Protein AF-A0A9X9BF26-F1 (afdb_monomer_lite)

Foldseek 3Di:
DDDDPDDDDPPPWDWDWDFDDDPDQKAWDDPVDDDDDDDDPQKDKDKDWDDDPDDDPTIIIGITITGTDGDDPPDDPDDDDD

Sequence (82 aa):
MSATLMACPEDSRQTGFLPVGGENFMLRYNSSLPIVIYAKDGFEIRYTIWKLSDDGLTSRTRLSMVGWTQFEQNYPGNGEQL

Structure (mmCIF, N/CA/C/O backbone):
data_AF-A0A9X9BF26-F1
#
_entry.id   AF-A0A9X9BF26-F1
#
loop_
_atom_site.group_PDB
_atom_site.id
_atom_site.type_symbol
_atom_site.label_atom_id
_atom_site.label_alt_id
_atom_site.label_comp_id
_atom_site.label_asym_id
_atom_site.label_entity_id
_atom_site.label_seq_id
_atom_site.pdbx_PDB_ins_code
_atom_site.Cartn_x
_atom_site.Cartn_y
_atom_site.Cartn_z
_atom_site.occupancy
_atom_site.B_iso_or_equiv
_atom_site.auth_seq_id
_atom_site.auth_comp_id
_atom_site.auth_asym_id
_atom_site.auth_atom_id
_atom_site.pdbx_PDB_model_num
ATOM 1 N N . MET A 1 1 ? 8.728 9.733 -13.440 1.00 62.84 1 MET A N 1
ATOM 2 C CA . MET A 1 1 ? 8.995 8.286 -13.278 1.00 62.84 1 MET A CA 1
ATOM 3 C C . MET A 1 1 ? 10.327 8.145 -12.561 1.00 62.84 1 MET A C 1
ATOM 5 O O . MET A 1 1 ? 11.201 8.956 -12.828 1.00 62.84 1 MET A O 1
ATOM 9 N N . SER A 1 2 ? 10.454 7.212 -11.617 1.00 74.88 2 SER A N 1
ATOM 10 C CA . SER A 1 2 ? 11.680 7.003 -10.832 1.00 74.88 2 SER A CA 1
ATOM 11 C C . SER A 1 2 ? 12.103 5.542 -10.957 1.00 74.88 2 SER A C 1
ATOM 13 O O . SER A 1 2 ? 11.261 4.657 -10.806 1.00 74.88 2 SER A O 1
ATOM 15 N N . ALA A 1 3 ? 13.372 5.302 -11.276 1.00 82.19 3 ALA A N 1
ATOM 16 C CA . ALA A 1 3 ? 13.973 3.981 -11.430 1.00 82.19 3 ALA A CA 1
ATOM 17 C C . ALA A 1 3 ? 15.453 4.042 -11.021 1.00 82.19 3 ALA A C 1
ATOM 19 O O . ALA A 1 3 ? 16.043 5.123 -10.980 1.00 82.19 3 ALA A O 1
ATOM 20 N N . THR A 1 4 ? 16.052 2.895 -10.704 1.00 85.38 4 THR A N 1
ATOM 21 C CA . THR A 1 4 ? 17.496 2.800 -10.449 1.00 85.38 4 THR A CA 1
ATOM 22 C C . THR A 1 4 ? 18.265 2.685 -11.768 1.00 85.38 4 THR A C 1
ATOM 24 O O . THR A 1 4 ? 17.740 2.184 -12.757 1.00 85.38 4 THR A O 1
ATOM 27 N N . LEU A 1 5 ? 19.528 3.124 -11.780 1.00 87.62 5 LEU A N 1
ATOM 28 C CA . LEU A 1 5 ? 20.439 2.994 -12.931 1.00 87.62 5 LEU A CA 1
ATOM 29 C C . LEU A 1 5 ? 21.262 1.692 -12.888 1.00 87.62 5 LEU A C 1
ATOM 31 O O . LEU A 1 5 ? 22.372 1.630 -13.409 1.00 87.62 5 LEU A O 1
ATOM 35 N N . MET A 1 6 ? 20.760 0.665 -12.200 1.00 88.88 6 MET A N 1
ATOM 36 C CA . MET A 1 6 ? 21.454 -0.620 -12.104 1.00 88.8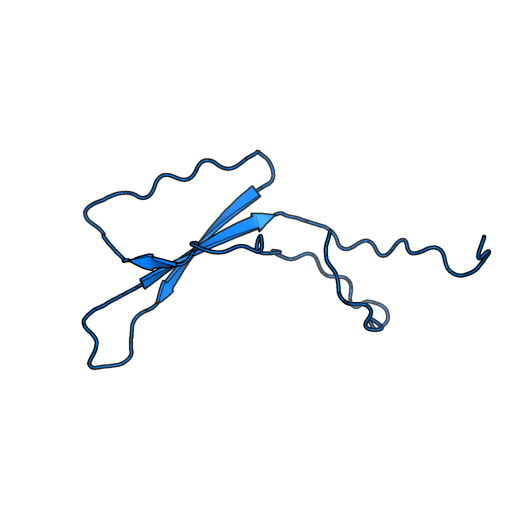8 6 MET A CA 1
ATOM 37 C C . MET A 1 6 ? 21.242 -1.426 -13.386 1.00 88.88 6 MET A C 1
ATOM 39 O O . MET A 1 6 ? 20.160 -1.389 -13.968 1.00 88.88 6 MET A O 1
ATOM 43 N N . ALA A 1 7 ? 22.260 -2.180 -13.805 1.00 87.81 7 ALA A N 1
ATOM 44 C CA . ALA A 1 7 ? 22.114 -3.115 -14.914 1.00 87.81 7 ALA A CA 1
ATOM 45 C C . ALA A 1 7 ? 21.113 -4.217 -14.532 1.00 87.81 7 ALA A C 1
ATOM 47 O O . ALA A 1 7 ? 21.263 -4.873 -13.498 1.00 87.81 7 ALA A O 1
ATOM 48 N N . CYS A 1 8 ? 20.094 -4.413 -15.365 1.00 84.31 8 CYS A N 1
ATOM 49 C CA . CYS A 1 8 ? 19.174 -5.538 -15.244 1.00 84.31 8 CYS A CA 1
ATOM 50 C C . CYS A 1 8 ? 19.680 -6.698 -16.116 1.00 84.31 8 CYS A C 1
ATOM 52 O O . CYS A 1 8 ? 20.076 -6.445 -17.254 1.00 84.31 8 CYS A O 1
ATOM 54 N N . PRO A 1 9 ? 19.684 -7.947 -15.620 1.00 88.69 9 PRO A N 1
ATOM 55 C CA . PRO A 1 9 ? 19.997 -9.104 -16.449 1.00 88.69 9 PRO A CA 1
ATOM 56 C C . PRO A 1 9 ? 18.944 -9.299 -17.548 1.00 88.69 9 PRO A C 1
ATOM 58 O O . PRO A 1 9 ? 17.785 -8.902 -17.399 1.00 88.69 9 PRO A O 1
ATOM 61 N N . GLU A 1 10 ? 19.352 -9.923 -18.654 1.00 83.56 10 GLU A N 1
ATOM 62 C CA . GLU A 1 10 ? 18.444 -10.255 -19.754 1.00 83.56 10 GLU A CA 1
ATOM 63 C C . GLU A 1 10 ? 17.292 -11.143 -19.252 1.00 83.56 10 GLU A C 1
ATOM 65 O O . GLU A 1 10 ? 17.491 -12.034 -18.427 1.00 83.56 10 GLU A O 1
ATOM 70 N N . ASP A 1 11 ? 16.083 -10.865 -19.743 1.00 83.25 11 ASP A N 1
ATOM 71 C CA . ASP A 1 11 ? 14.821 -11.527 -19.369 1.00 83.25 11 ASP A CA 1
ATOM 72 C C . ASP A 1 11 ? 14.304 -11.286 -17.931 1.00 83.25 11 ASP A C 1
ATOM 74 O O . ASP A 1 11 ? 13.384 -11.947 -17.460 1.00 83.25 11 ASP A O 1
ATOM 78 N N . SER A 1 12 ? 14.806 -10.274 -17.215 1.00 83.69 12 SER A N 1
ATOM 79 C CA . SER A 1 12 ? 14.300 -9.934 -15.872 1.00 83.69 12 SER A CA 1
ATOM 80 C C . SER A 1 12 ? 13.037 -9.052 -15.868 1.00 83.69 12 SER A C 1
ATOM 82 O O . SER A 1 12 ? 12.762 -8.359 -14.882 1.00 83.69 12 SER A O 1
ATOM 84 N N . ARG A 1 13 ? 12.301 -8.981 -16.985 1.00 81.31 13 ARG A N 1
ATOM 85 C CA . ARG A 1 13 ? 11.124 -8.107 -17.113 1.00 81.31 13 ARG A CA 1
ATOM 86 C C . ARG A 1 13 ? 9.933 -8.755 -16.420 1.00 81.31 13 ARG A C 1
ATOM 88 O O . ARG A 1 13 ? 9.546 -9.870 -16.741 1.00 81.31 13 ARG A O 1
ATOM 95 N N . GLN A 1 14 ? 9.319 -8.024 -15.496 1.00 84.00 14 GLN A N 1
ATOM 96 C CA . GLN A 1 14 ? 8.170 -8.512 -14.741 1.00 84.00 14 GLN A CA 1
ATOM 97 C C . GLN A 1 14 ? 7.125 -7.413 -14.556 1.00 84.00 14 GLN A C 1
ATOM 99 O O . GLN A 1 14 ? 7.451 -6.258 -14.275 1.00 84.00 14 GLN A O 1
ATOM 104 N N . THR A 1 15 ? 5.855 -7.783 -14.698 1.00 83.19 15 THR A N 1
ATOM 105 C CA . THR A 1 15 ? 4.724 -6.930 -14.327 1.00 83.19 15 THR A CA 1
ATOM 106 C C . THR A 1 15 ? 4.530 -6.989 -12.822 1.00 83.19 15 THR A C 1
ATOM 108 O O . THR A 1 15 ? 4.433 -8.075 -12.246 1.00 83.19 15 THR A O 1
ATOM 111 N N . GLY A 1 16 ? 4.452 -5.829 -12.180 1.00 82.31 16 GLY A N 1
ATOM 112 C CA . GLY A 1 16 ? 4.344 -5.759 -10.734 1.00 82.31 16 GLY A CA 1
ATOM 113 C C . GLY A 1 16 ? 3.666 -4.493 -10.244 1.00 82.31 16 GLY A C 1
ATOM 114 O O . GLY A 1 16 ? 3.494 -3.511 -10.964 1.00 82.31 16 GLY A O 1
ATOM 115 N N . PHE A 1 17 ? 3.297 -4.546 -8.972 1.00 82.25 17 PHE A N 1
ATOM 116 C CA . PHE A 1 17 ? 2.696 -3.446 -8.240 1.00 82.25 17 PHE A CA 1
ATOM 117 C C . PHE A 1 17 ? 3.788 -2.464 -7.807 1.00 82.25 17 PHE A C 1
ATOM 119 O O . PHE A 1 17 ? 4.610 -2.804 -6.954 1.00 82.25 17 PHE A O 1
ATOM 126 N N . LEU A 1 18 ? 3.789 -1.245 -8.357 1.00 84.69 18 LEU A N 1
ATOM 127 C CA . LEU A 1 18 ? 4.674 -0.177 -7.888 1.00 84.69 18 LEU A CA 1
ATOM 128 C C . LEU A 1 18 ? 3.953 0.759 -6.910 1.00 84.69 18 LEU A C 1
ATOM 130 O O . LEU A 1 18 ? 3.042 1.486 -7.324 1.00 84.69 18 LEU A O 1
ATOM 134 N N . PRO A 1 19 ? 4.339 0.770 -5.619 1.00 83.56 19 PRO A N 1
ATOM 135 C CA . PRO A 1 19 ? 3.737 1.677 -4.658 1.00 83.56 19 PRO A CA 1
ATOM 136 C C . PRO A 1 19 ? 4.094 3.124 -5.000 1.00 83.56 19 PRO A C 1
ATOM 138 O O . PRO A 1 19 ? 5.239 3.447 -5.322 1.00 83.56 19 PRO A O 1
ATOM 141 N N . VAL A 1 20 ? 3.110 4.010 -4.886 1.00 83.69 20 VAL A N 1
ATOM 142 C CA . VAL A 1 20 ? 3.322 5.451 -5.003 1.00 83.69 20 VAL A CA 1
ATOM 143 C C . VAL A 1 20 ? 4.113 5.920 -3.782 1.00 83.69 20 VAL A C 1
ATOM 145 O O . VAL A 1 20 ? 3.696 5.724 -2.640 1.00 83.69 20 VAL A O 1
ATOM 148 N N . GLY A 1 21 ? 5.284 6.510 -4.026 1.00 78.44 21 GLY A N 1
ATOM 149 C CA . GLY A 1 21 ? 6.124 7.079 -2.975 1.00 78.44 21 GLY A CA 1
ATOM 150 C C . GLY A 1 21 ? 5.507 8.346 -2.380 1.00 78.44 21 GLY A C 1
ATOM 151 O O . GLY A 1 21 ? 4.938 9.161 -3.103 1.00 78.44 21 GLY A O 1
ATOM 152 N N . GLY A 1 22 ? 5.629 8.512 -1.064 1.00 78.06 22 GLY A N 1
ATOM 153 C CA . GLY A 1 22 ? 5.166 9.695 -0.344 1.00 78.06 22 GLY A CA 1
ATOM 154 C C . GLY A 1 22 ? 5.077 9.467 1.164 1.00 78.06 22 GLY A C 1
ATOM 155 O O . GLY A 1 22 ? 5.201 8.342 1.654 1.00 78.06 22 GLY A O 1
ATOM 156 N N . GLU A 1 23 ? 4.870 10.554 1.898 1.00 74.44 23 GLU A N 1
ATOM 157 C CA . GLU A 1 23 ? 4.682 10.541 3.349 1.00 74.44 23 GLU A CA 1
ATOM 158 C C . GLU A 1 23 ? 3.198 10.327 3.709 1.00 74.44 23 GLU A C 1
ATOM 160 O O . GLU A 1 23 ? 2.317 10.449 2.863 1.00 74.44 23 GLU A O 1
ATOM 165 N N . ASN A 1 24 ? 2.899 10.021 4.977 1.00 75.94 24 ASN A N 1
ATOM 166 C CA . ASN A 1 24 ? 1.531 9.930 5.530 1.00 75.94 24 ASN A CA 1
ATOM 167 C C . ASN A 1 24 ? 0.657 8.731 5.104 1.00 75.94 24 ASN A C 1
ATOM 169 O O . ASN A 1 24 ? -0.536 8.705 5.395 1.00 75.94 24 ASN A O 1
ATOM 173 N N . PHE A 1 25 ? 1.229 7.677 4.521 1.00 83.19 25 PHE A N 1
ATOM 174 C CA . PHE A 1 25 ? 0.476 6.445 4.235 1.00 83.19 25 PHE A CA 1
ATOM 175 C C . PHE A 1 25 ? 0.395 5.452 5.407 1.00 83.19 25 PHE A C 1
ATOM 177 O O . PHE A 1 25 ? -0.175 4.374 5.260 1.00 83.19 25 PHE A O 1
ATOM 184 N N . MET A 1 26 ? 0.957 5.768 6.576 1.00 85.69 26 MET A N 1
ATOM 185 C CA . MET A 1 26 ? 0.822 4.940 7.777 1.00 85.69 26 MET A CA 1
ATOM 186 C C . MET A 1 26 ? -0.123 5.614 8.771 1.00 85.69 26 MET A C 1
ATOM 188 O O . MET A 1 26 ? 0.225 6.601 9.410 1.00 85.69 26 MET A O 1
ATOM 192 N N . LEU A 1 27 ? -1.320 5.053 8.903 1.00 87.19 27 LEU A N 1
ATOM 193 C CA . LEU A 1 27 ? -2.397 5.542 9.752 1.00 87.19 27 LEU A CA 1
ATOM 194 C C . LEU A 1 27 ? -2.554 4.662 10.996 1.00 87.19 27 LEU A C 1
ATOM 196 O O . LEU A 1 27 ? -2.108 3.514 11.044 1.00 87.19 27 LEU A O 1
ATOM 200 N N . ARG A 1 28 ? -3.219 5.187 12.027 1.00 86.19 28 ARG A N 1
ATOM 201 C CA . ARG A 1 28 ? -3.639 4.379 13.178 1.00 86.19 28 ARG A CA 1
ATOM 202 C C . ARG A 1 28 ? -4.776 3.452 12.753 1.00 86.19 28 ARG A C 1
ATOM 204 O O . ARG A 1 28 ? -5.701 3.890 12.075 1.00 86.19 28 ARG A O 1
ATOM 211 N N . TYR A 1 29 ? -4.734 2.195 13.188 1.00 85.38 29 TYR A N 1
ATOM 212 C CA . TYR A 1 29 ? -5.868 1.299 12.994 1.00 85.38 29 TYR A CA 1
ATOM 213 C C . TYR A 1 29 ? -7.052 1.774 13.850 1.00 85.38 29 TYR A C 1
ATOM 215 O O . TYR A 1 29 ? -6.942 1.863 15.075 1.00 85.38 29 TYR A O 1
ATOM 223 N N . ASN A 1 30 ? -8.171 2.093 13.203 1.00 88.12 30 ASN A N 1
ATOM 224 C CA . ASN A 1 30 ? -9.436 2.426 13.844 1.00 88.12 30 ASN A CA 1
ATOM 225 C C . ASN A 1 30 ? -10.558 1.711 13.085 1.00 88.12 30 ASN A C 1
ATOM 227 O O . ASN A 1 30 ? -10.851 2.068 11.950 1.00 88.12 30 ASN A O 1
ATOM 231 N N . SER A 1 31 ? -11.157 0.687 13.692 1.00 85.62 31 SER A N 1
ATOM 232 C CA . SER A 1 31 ? -12.243 -0.085 13.077 1.00 85.62 31 SER A CA 1
ATOM 233 C C . SER A 1 31 ? -13.601 0.617 13.141 1.00 85.62 31 SER A C 1
ATOM 235 O O . SER A 1 31 ? -14.510 0.230 12.416 1.00 85.62 31 SER A O 1
ATOM 237 N N . SER A 1 32 ? -13.750 1.635 13.994 1.00 91.00 32 SER A N 1
ATOM 238 C CA . SER A 1 32 ? -14.999 2.390 14.147 1.00 91.00 32 SER A CA 1
ATOM 239 C C . SER A 1 32 ? -15.158 3.496 13.102 1.00 91.00 32 SER A C 1
ATOM 241 O O . SER A 1 32 ? -16.266 3.989 12.912 1.00 91.00 32 SER A O 1
ATOM 243 N N . LEU A 1 33 ? -14.068 3.906 12.442 1.00 91.69 33 LEU A N 1
ATOM 244 C CA . LEU A 1 33 ? -14.075 4.950 11.418 1.00 91.69 33 LEU A CA 1
ATOM 245 C C . LEU A 1 33 ? -13.584 4.382 10.078 1.00 91.69 33 LEU A C 1
ATOM 247 O O . LEU A 1 33 ? -12.425 3.970 9.992 1.00 91.69 33 LEU A O 1
ATOM 251 N N . PRO A 1 34 ? -14.418 4.373 9.023 1.00 89.8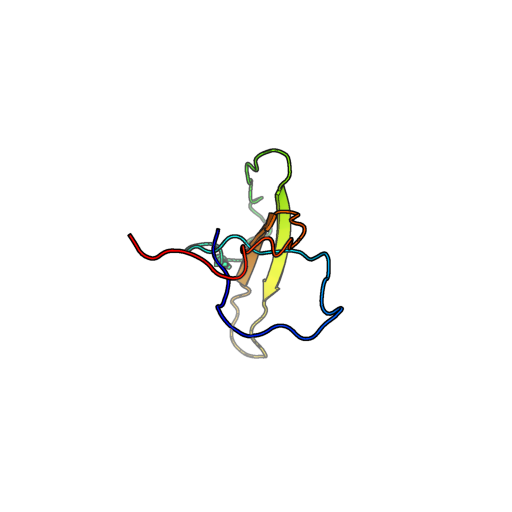1 34 PRO A N 1
ATOM 252 C CA . PRO A 1 34 ? -13.973 3.953 7.703 1.00 89.81 34 PRO A CA 1
ATOM 253 C C . PRO A 1 34 ? -12.972 4.959 7.125 1.00 89.81 34 PRO A C 1
ATOM 255 O O . PRO A 1 34 ? -13.113 6.172 7.288 1.00 89.81 34 PRO A O 1
ATOM 258 N N . ILE A 1 35 ? -11.970 4.448 6.415 1.00 88.75 35 ILE A N 1
ATOM 259 C CA . ILE A 1 35 ? -11.001 5.269 5.688 1.00 88.75 35 ILE A CA 1
ATOM 260 C C . ILE A 1 35 ? -11.475 5.378 4.238 1.00 88.75 35 ILE A C 1
ATOM 262 O O . ILE A 1 35 ? -11.614 4.363 3.558 1.00 88.75 35 ILE A O 1
ATOM 266 N N . VAL A 1 36 ? -11.716 6.603 3.765 1.00 90.75 36 VAL A N 1
ATOM 267 C CA . VAL A 1 36 ? -12.171 6.880 2.394 1.00 90.75 36 VAL A CA 1
ATOM 268 C C . VAL A 1 36 ? -10.999 7.403 1.570 1.00 90.75 36 VAL A C 1
ATOM 270 O O . VAL A 1 36 ? -10.353 8.374 1.958 1.00 90.75 36 VAL A O 1
ATOM 273 N N . ILE A 1 37 ? -10.717 6.752 0.440 1.00 88.75 37 ILE A N 1
ATOM 274 C CA . ILE A 1 37 ? -9.593 7.080 -0.444 1.00 88.75 37 ILE A CA 1
ATOM 275 C C . ILE A 1 37 ? -10.143 7.312 -1.846 1.00 88.75 37 ILE A C 1
ATOM 277 O O . ILE A 1 37 ? -10.802 6.439 -2.406 1.00 88.75 37 ILE A O 1
ATOM 281 N N . TYR A 1 38 ? -9.843 8.475 -2.417 1.00 89.75 38 TYR A N 1
ATOM 282 C CA . TYR A 1 38 ? -10.155 8.789 -3.806 1.00 89.75 38 TYR A CA 1
ATOM 283 C C . TYR A 1 38 ? -8.929 8.495 -4.663 1.00 89.75 38 TYR A C 1
ATOM 285 O O . TYR A 1 38 ? -7.886 9.131 -4.505 1.00 89.75 38 TYR A O 1
ATOM 293 N N . ALA A 1 39 ? -9.055 7.514 -5.550 1.00 87.69 39 ALA A N 1
ATOM 294 C CA . ALA A 1 39 ? -8.018 7.134 -6.495 1.00 87.69 39 ALA A CA 1
ATOM 295 C C . ALA A 1 39 ? -8.453 7.496 -7.917 1.00 87.69 39 ALA A C 1
ATOM 297 O O . ALA A 1 39 ? -9.640 7.470 -8.237 1.00 87.69 39 ALA A O 1
ATOM 298 N N . LYS A 1 40 ? -7.482 7.832 -8.768 1.00 85.88 40 LYS A N 1
ATOM 299 C CA . LYS A 1 40 ? -7.708 7.990 -10.207 1.00 85.88 40 LYS A CA 1
ATOM 300 C C . LYS A 1 40 ? -7.809 6.609 -10.865 1.00 85.88 40 LYS A C 1
ATOM 302 O O . LYS A 1 40 ? -7.177 5.662 -10.397 1.00 85.88 40 LYS A O 1
ATOM 307 N N . ASP A 1 41 ? -8.531 6.517 -11.978 1.00 85.50 41 ASP A N 1
ATOM 308 C CA . ASP A 1 41 ? -8.566 5.312 -12.810 1.00 85.50 41 ASP A CA 1
ATOM 309 C C . ASP A 1 41 ? -7.152 4.817 -13.163 1.00 85.50 41 ASP A C 1
ATOM 311 O O . ASP A 1 41 ? -6.250 5.609 -13.462 1.00 85.50 41 ASP A O 1
ATOM 315 N N . GLY A 1 42 ? -6.960 3.495 -13.109 1.00 82.19 42 GLY A N 1
ATOM 316 C CA . GLY A 1 42 ? -5.668 2.831 -13.327 1.00 82.19 42 GLY A CA 1
ATOM 317 C C . GLY A 1 42 ? -4.820 2.620 -12.064 1.00 82.19 42 GLY A C 1
ATOM 318 O O . GLY A 1 42 ? -3.768 1.983 -12.143 1.00 82.19 42 GLY A O 1
ATOM 319 N N . PHE A 1 43 ? -5.276 3.103 -10.902 1.00 85.69 43 PHE A N 1
ATOM 320 C CA . PHE A 1 43 ? -4.661 2.823 -9.602 1.00 85.69 43 PHE A CA 1
ATOM 321 C C . PHE A 1 43 ? -5.470 1.803 -8.796 1.00 85.69 43 PHE A C 1
ATOM 323 O O . PHE A 1 43 ? -6.697 1.817 -8.782 1.00 85.69 43 PHE A O 1
ATOM 330 N N . GLU A 1 44 ? -4.760 0.945 -8.071 1.00 86.12 44 GLU A N 1
ATOM 331 C CA . GLU A 1 44 ? -5.304 -0.008 -7.111 1.00 86.12 44 GLU A CA 1
ATOM 332 C C . GLU A 1 44 ? -4.902 0.399 -5.689 1.00 86.12 44 GLU A C 1
ATOM 334 O O . GLU A 1 44 ? -3.777 0.839 -5.438 1.00 86.12 44 GLU A O 1
ATOM 339 N N . ILE A 1 45 ? -5.820 0.243 -4.735 1.00 88.81 45 ILE A N 1
ATOM 340 C CA . ILE A 1 45 ? -5.553 0.520 -3.323 1.00 88.81 45 ILE A CA 1
ATOM 341 C C . ILE A 1 45 ? -5.316 -0.789 -2.581 1.00 88.81 45 ILE A C 1
ATOM 343 O O . ILE A 1 45 ? -6.181 -1.661 -2.538 1.00 88.81 45 ILE A O 1
ATOM 347 N N . ARG A 1 46 ? -4.152 -0.899 -1.940 1.00 89.69 46 ARG A N 1
ATOM 348 C CA . ARG A 1 46 ? -3.792 -2.010 -1.055 1.00 89.69 46 ARG A CA 1
ATOM 349 C C . ARG A 1 46 ? -3.527 -1.497 0.350 1.00 89.69 46 ARG A C 1
ATOM 351 O O . ARG A 1 46 ? -3.070 -0.371 0.538 1.00 89.69 46 ARG A O 1
ATOM 358 N N . TYR A 1 47 ? -3.794 -2.326 1.350 1.00 88.81 47 TYR A N 1
ATOM 359 C CA . TYR A 1 47 ? -3.487 -2.001 2.737 1.00 88.81 47 TYR A CA 1
ATOM 360 C C . TYR A 1 47 ? -2.887 -3.199 3.465 1.00 88.81 47 TYR A C 1
ATOM 362 O O . TYR A 1 47 ? -3.176 -4.355 3.165 1.00 88.81 47 TYR A O 1
ATOM 370 N N . THR A 1 48 ? -2.045 -2.910 4.449 1.00 88.75 48 THR A N 1
ATOM 371 C CA . THR A 1 48 ? -1.451 -3.903 5.341 1.00 88.75 48 THR A CA 1
ATOM 372 C C . THR A 1 48 ? -1.663 -3.455 6.774 1.00 88.75 48 THR A C 1
ATOM 374 O O . THR A 1 48 ? -1.373 -2.309 7.126 1.00 88.75 48 THR A O 1
ATOM 377 N N . ILE A 1 49 ? -2.166 -4.358 7.611 1.00 87.31 49 ILE A N 1
ATOM 378 C CA . ILE A 1 49 ? -2.301 -4.116 9.045 1.00 87.31 49 ILE A CA 1
ATOM 379 C C . ILE A 1 49 ? -1.030 -4.619 9.721 1.00 87.31 49 ILE A C 1
ATOM 381 O O . ILE A 1 49 ? -0.687 -5.794 9.631 1.00 87.31 49 ILE A O 1
ATOM 385 N N . TRP A 1 50 ? -0.353 -3.715 10.410 1.00 84.94 50 TRP A N 1
ATOM 386 C CA . TRP A 1 50 ? 0.829 -3.980 11.208 1.00 84.94 50 TRP A CA 1
ATOM 387 C C . TRP A 1 50 ? 0.430 -4.045 12.676 1.00 84.94 50 TRP A C 1
ATOM 389 O O . TRP A 1 50 ? -0.214 -3.135 13.207 1.00 84.94 50 TRP A O 1
ATOM 399 N N . LYS A 1 51 ? 0.832 -5.125 13.338 1.00 81.38 51 LYS A N 1
ATOM 400 C CA . LYS A 1 51 ? 0.699 -5.296 14.784 1.00 81.38 51 LYS A CA 1
ATOM 401 C C . LYS A 1 51 ? 2.094 -5.297 15.392 1.00 81.38 51 LYS A C 1
ATOM 403 O O . LYS A 1 51 ? 3.008 -5.874 14.805 1.00 81.38 51 LYS A O 1
ATOM 408 N N . LEU A 1 52 ? 2.260 -4.640 16.535 1.00 80.75 52 LEU A N 1
ATOM 409 C CA . LEU A 1 52 ? 3.502 -4.737 17.291 1.00 80.75 52 LEU A CA 1
ATOM 410 C C . LEU A 1 52 ? 3.528 -6.087 18.017 1.00 80.75 52 LEU A C 1
ATOM 412 O O . LEU A 1 52 ? 2.500 -6.514 18.544 1.00 80.75 52 LEU A O 1
ATOM 416 N N . SER A 1 53 ? 4.676 -6.762 18.011 1.00 69.81 53 SER A N 1
ATOM 417 C CA . SER A 1 53 ? 4.844 -8.032 18.714 1.00 69.81 53 SER A CA 1
ATOM 418 C C . SER A 1 53 ? 4.915 -7.762 20.217 1.00 69.81 53 SER A C 1
ATOM 420 O O . SER A 1 53 ? 5.907 -7.221 20.689 1.00 69.81 53 SER A O 1
ATOM 422 N N . ASP A 1 54 ? 3.832 -8.110 20.908 1.00 66.25 54 ASP A N 1
ATOM 423 C CA . ASP A 1 54 ? 3.783 -8.461 22.332 1.00 66.25 54 ASP A CA 1
ATOM 424 C C . ASP A 1 54 ? 4.281 -7.407 23.341 1.00 66.25 54 ASP A C 1
ATOM 426 O O . ASP A 1 54 ? 5.194 -7.689 24.097 1.00 66.25 54 ASP A O 1
ATOM 430 N N . ASP A 1 55 ? 3.698 -6.192 23.309 1.00 60.72 55 ASP A N 1
ATOM 431 C CA . ASP A 1 55 ? 3.530 -5.291 24.488 1.00 60.72 55 ASP A CA 1
ATOM 432 C C . ASP A 1 55 ? 3.034 -3.871 24.122 1.00 60.72 55 ASP A C 1
ATOM 434 O O . ASP A 1 55 ? 2.666 -3.067 24.979 1.00 60.72 55 ASP A O 1
ATOM 438 N N . GLY A 1 56 ? 2.957 -3.527 22.831 1.00 56.41 56 GLY A N 1
ATOM 439 C CA . GLY A 1 56 ? 2.408 -2.243 22.381 1.00 56.41 56 GLY A CA 1
ATOM 440 C C . GLY A 1 56 ? 0.970 -2.357 21.882 1.00 56.41 56 GLY A C 1
ATOM 441 O O . GLY A 1 56 ? 0.740 -2.829 20.772 1.00 56.41 56 GLY A O 1
ATOM 442 N N . LEU A 1 57 ? 0.002 -1.820 22.631 1.00 60.97 57 LEU A N 1
ATOM 443 C CA . LEU A 1 57 ? -1.443 -1.767 22.312 1.00 60.97 57 LEU A CA 1
ATOM 444 C C . LEU A 1 57 ? -1.819 -0.979 21.029 1.00 60.97 57 LEU A C 1
ATOM 446 O O . LEU A 1 57 ? -2.982 -0.633 20.819 1.00 60.97 57 LEU A O 1
ATOM 450 N N . THR A 1 58 ? -0.866 -0.653 20.151 1.00 63.44 58 THR A N 1
ATOM 451 C CA . THR A 1 58 ? -1.099 0.180 18.963 1.00 63.44 58 THR A CA 1
ATOM 452 C C . THR A 1 58 ? -0.865 -0.598 17.670 1.00 63.44 58 THR A C 1
ATOM 454 O O . THR A 1 58 ? 0.255 -0.767 17.201 1.00 63.44 58 THR A O 1
ATOM 457 N N . SER A 1 59 ? -1.961 -1.046 17.052 1.00 64.88 59 SER A N 1
ATOM 458 C CA . SER A 1 59 ? -1.949 -1.534 15.667 1.00 64.88 59 SER A CA 1
ATOM 459 C C . SER A 1 59 ? -1.922 -0.347 14.694 1.00 64.88 59 SER A C 1
ATOM 461 O O . SER A 1 59 ? -2.631 0.647 14.890 1.00 64.88 59 SER A O 1
ATOM 463 N N . ARG A 1 60 ? -1.111 -0.432 13.636 1.00 73.44 60 ARG A N 1
ATOM 464 C CA . ARG A 1 60 ? -1.015 0.586 12.577 1.00 73.44 60 ARG A CA 1
ATOM 465 C C . ARG A 1 60 ? -1.476 0.003 11.248 1.00 73.44 60 ARG A C 1
ATOM 467 O O . ARG A 1 60 ? -1.214 -1.153 10.947 1.00 73.44 60 ARG A O 1
ATOM 474 N N . THR A 1 61 ? -2.126 0.810 10.428 1.00 72.62 61 THR A N 1
ATOM 475 C CA . THR A 1 61 ? -2.518 0.452 9.065 1.00 72.62 61 THR A CA 1
ATOM 476 C C . THR A 1 61 ? -1.610 1.191 8.103 1.00 72.62 61 THR A C 1
ATOM 478 O O . THR A 1 61 ? -1.570 2.417 8.113 1.00 72.62 61 THR A O 1
ATOM 481 N N . ARG A 1 62 ? -0.886 0.471 7.249 1.00 78.19 62 ARG A N 1
ATOM 482 C CA . ARG A 1 62 ? -0.180 1.08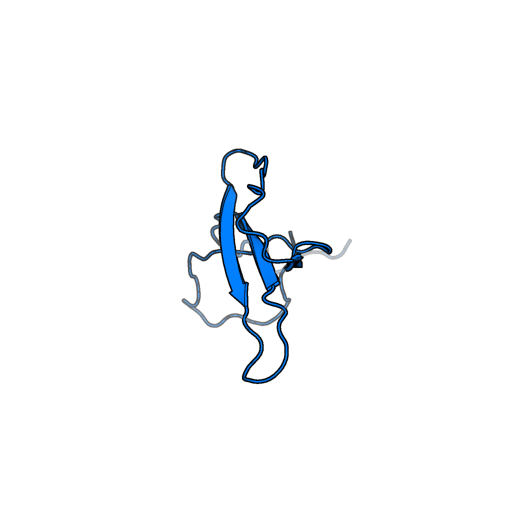1 6.124 1.00 78.19 62 ARG A CA 1
ATOM 483 C C . ARG A 1 62 ? -1.056 0.972 4.885 1.00 78.19 62 ARG A C 1
ATOM 485 O O . ARG A 1 62 ? -1.396 -0.131 4.471 1.00 78.19 62 ARG A O 1
ATOM 492 N N . LEU A 1 63 ? -1.409 2.107 4.310 1.00 75.31 63 LEU A N 1
ATOM 493 C CA . LEU A 1 63 ? -2.020 2.212 2.997 1.00 75.31 63 LEU A CA 1
ATOM 494 C C . LEU A 1 63 ? -0.925 2.217 1.934 1.00 75.31 63 LEU A C 1
ATOM 496 O O . LEU A 1 63 ? 0.207 2.642 2.160 1.00 75.31 63 LEU A O 1
ATOM 500 N N . SER A 1 64 ? -1.233 1.702 0.760 1.00 78.25 64 SER A N 1
ATOM 501 C CA . SER A 1 64 ? -0.348 1.743 -0.392 1.00 78.25 64 SER A CA 1
ATOM 502 C C . SER A 1 64 ? -1.223 1.883 -1.622 1.00 78.25 64 SER A C 1
ATOM 504 O O . SER A 1 64 ? -1.945 0.961 -1.994 1.00 78.25 64 SER A O 1
ATOM 506 N N . MET A 1 65 ? -1.184 3.066 -2.228 1.00 74.50 65 MET A N 1
ATOM 507 C CA . MET A 1 65 ? -1.717 3.246 -3.568 1.00 74.50 65 MET A CA 1
ATOM 508 C C . MET A 1 65 ? -0.699 2.677 -4.540 1.00 74.50 65 MET A C 1
ATOM 510 O O . MET A 1 65 ? 0.491 2.981 -4.440 1.00 74.50 65 MET A O 1
ATOM 514 N N . VAL A 1 66 ? -1.155 1.835 -5.450 1.00 75.81 66 VAL A N 1
ATOM 515 C CA . VAL A 1 66 ? -0.294 1.156 -6.399 1.00 75.81 66 VAL A CA 1
ATOM 516 C C . VAL A 1 66 ? -0.803 1.406 -7.808 1.00 75.81 66 VAL A C 1
ATOM 518 O O . VAL A 1 66 ? -1.991 1.270 -8.075 1.00 75.81 66 VAL A O 1
ATOM 521 N N . GLY A 1 67 ? 0.094 1.788 -8.710 1.00 70.00 67 GLY A N 1
ATOM 522 C CA . GLY A 1 67 ? -0.194 1.809 -10.140 1.00 70.00 67 GLY A CA 1
ATOM 523 C C . GLY A 1 67 ? 0.203 0.494 -10.802 1.00 70.00 67 GLY A C 1
ATOM 524 O O . GLY A 1 67 ? 1.198 -0.130 -10.417 1.00 70.00 67 GLY A O 1
ATOM 525 N N . TRP A 1 68 ? -0.544 0.110 -11.833 1.00 59.94 68 TRP A N 1
ATOM 526 C CA . TRP A 1 68 ? -0.099 -0.895 -12.790 1.00 59.94 68 TRP A CA 1
ATOM 527 C C . TRP A 1 68 ? 0.857 -0.237 -13.781 1.00 59.94 68 TRP A C 1
ATOM 529 O O . TRP A 1 68 ? 0.513 0.762 -14.410 1.00 59.94 68 TRP A O 1
ATOM 539 N N . THR A 1 69 ? 2.068 -0.770 -13.919 1.00 54.09 69 THR A N 1
ATOM 540 C CA . THR A 1 69 ? 2.990 -0.320 -14.963 1.00 54.09 69 THR A CA 1
ATOM 541 C C . THR A 1 69 ? 3.808 -1.485 -15.497 1.00 54.09 69 THR A C 1
ATOM 543 O O . THR A 1 69 ? 4.252 -2.356 -14.745 1.00 54.09 69 THR A O 1
ATOM 546 N N . GLN A 1 70 ? 3.984 -1.501 -16.815 1.00 48.09 70 GLN A N 1
ATOM 547 C CA . GLN A 1 70 ? 4.894 -2.393 -17.514 1.00 48.09 70 GLN A CA 1
ATOM 548 C C . GLN A 1 70 ? 6.245 -1.679 -17.595 1.00 48.09 70 GLN A C 1
ATOM 550 O O . GLN A 1 70 ? 6.337 -0.580 -18.139 1.00 48.09 70 GLN A O 1
ATOM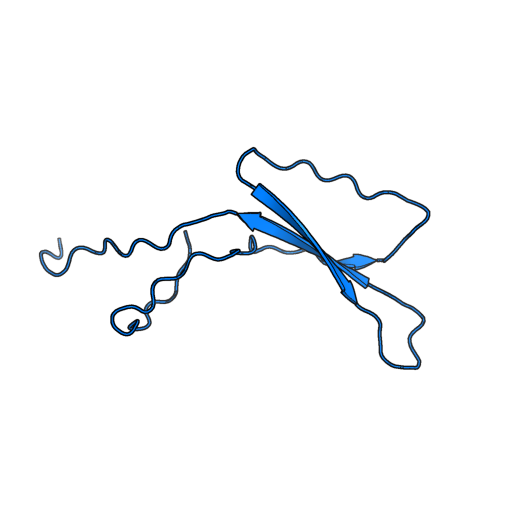 555 N N . PHE A 1 71 ? 7.293 -2.262 -17.010 1.00 53.56 71 PHE A N 1
ATOM 556 C CA . PHE A 1 71 ? 8.643 -1.712 -17.130 1.00 53.56 71 PHE A CA 1
ATOM 557 C C . PHE A 1 71 ? 9.183 -1.992 -18.539 1.00 53.56 71 PHE A C 1
ATOM 559 O O . PHE A 1 71 ? 9.806 -3.022 -18.793 1.00 53.56 71 PHE A O 1
ATOM 566 N N . GLU A 1 72 ? 8.939 -1.067 -19.463 1.00 45.97 72 GLU A N 1
ATOM 567 C CA . GLU A 1 72 ? 9.645 -1.008 -20.740 1.00 45.97 72 GLU A CA 1
ATOM 568 C C . GLU A 1 72 ? 10.916 -0.174 -20.564 1.00 45.97 72 GLU A C 1
ATOM 570 O O . GLU A 1 72 ? 10.876 1.045 -20.408 1.00 45.97 72 GLU A O 1
ATOM 575 N N . GLN A 1 73 ? 12.074 -0.840 -20.580 1.00 46.62 73 GLN A N 1
ATOM 576 C CA . GLN A 1 73 ? 13.322 -0.158 -20.904 1.00 46.62 73 GLN A CA 1
ATOM 577 C C . GLN A 1 73 ? 13.287 0.168 -22.395 1.00 46.62 73 GLN A C 1
ATOM 579 O O . GLN A 1 73 ? 13.607 -0.684 -23.219 1.00 46.62 73 GLN A O 1
ATOM 584 N N . ASN A 1 74 ? 12.915 1.395 -22.737 1.00 42.22 74 ASN A N 1
ATOM 585 C CA . ASN A 1 74 ? 13.395 1.998 -23.969 1.00 42.22 74 ASN A CA 1
ATOM 586 C C . ASN A 1 74 ? 14.323 3.150 -23.578 1.00 42.22 74 ASN A C 1
ATOM 588 O O . ASN A 1 74 ? 13.912 4.301 -23.462 1.00 42.22 74 ASN A O 1
ATOM 592 N N . TYR A 1 75 ? 15.570 2.793 -23.265 1.00 42.25 75 TYR A N 1
ATOM 593 C CA . TYR A 1 75 ? 16.677 3.741 -23.225 1.00 42.25 75 TYR A CA 1
ATOM 594 C C . TYR A 1 75 ? 17.407 3.598 -24.564 1.00 42.25 75 TYR A C 1
ATOM 596 O O . TYR A 1 75 ? 17.859 2.491 -24.867 1.00 42.25 75 TYR A O 1
ATOM 604 N N . PRO A 1 76 ? 17.505 4.655 -25.389 1.00 39.94 76 PRO A N 1
ATOM 605 C CA . PRO A 1 76 ? 18.288 4.585 -26.609 1.00 39.94 76 PRO A CA 1
ATOM 606 C C . PRO A 1 76 ? 19.752 4.384 -26.220 1.00 39.94 76 PRO A C 1
ATOM 608 O O . PRO A 1 76 ? 20.373 5.226 -25.570 1.00 39.94 76 PRO A O 1
ATOM 611 N N . GLY A 1 77 ? 20.292 3.228 -26.590 1.00 43.78 77 GLY A N 1
ATOM 612 C CA . GLY A 1 77 ? 21.723 3.000 -26.574 1.00 43.78 77 GLY A CA 1
ATOM 613 C C . GLY A 1 77 ? 22.391 3.923 -27.590 1.00 43.78 77 GLY A C 1
ATOM 614 O O . GLY A 1 77 ? 22.178 3.768 -28.786 1.00 43.78 77 GLY A O 1
ATOM 615 N N . ASN A 1 78 ? 23.240 4.809 -27.070 1.00 43.44 78 ASN A N 1
ATOM 616 C CA . ASN A 1 78 ? 24.370 5.470 -27.729 1.00 43.44 78 ASN A CA 1
ATOM 617 C C . ASN A 1 78 ? 24.068 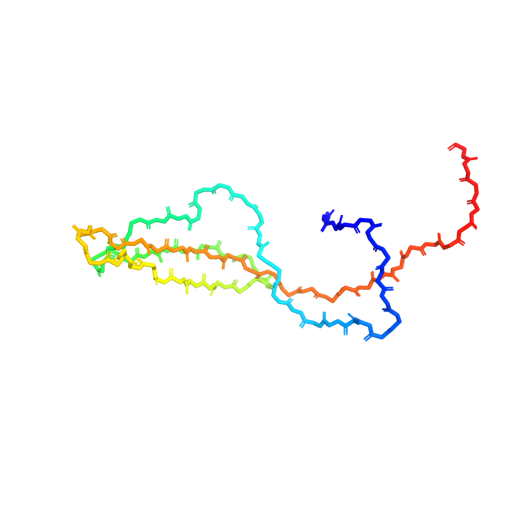6.526 -28.808 1.00 43.44 78 ASN A C 1
ATOM 619 O O . ASN A 1 78 ? 23.727 6.201 -29.940 1.00 43.44 78 ASN A O 1
ATOM 623 N N . GLY A 1 79 ? 24.394 7.783 -28.490 1.00 45.16 79 GLY A N 1
ATOM 624 C CA . GLY A 1 79 ? 24.674 8.821 -29.484 1.00 45.16 79 GLY A CA 1
ATOM 625 C C . GLY A 1 79 ? 24.281 10.221 -29.026 1.00 45.16 79 GLY A C 1
ATOM 626 O O . GLY A 1 79 ? 23.101 10.507 -28.916 1.00 45.16 79 GLY A O 1
ATOM 627 N N . GLU A 1 80 ? 25.292 11.072 -28.839 1.00 36.62 80 GLU A N 1
ATOM 628 C CA . GLU A 1 80 ? 25.219 12.543 -28.781 1.00 36.62 80 GLU A CA 1
ATOM 629 C C . GLU A 1 80 ? 24.888 13.177 -27.416 1.00 36.62 80 GLU A C 1
ATOM 631 O O . GLU A 1 80 ? 23.749 13.419 -27.028 1.00 36.62 80 GLU A O 1
ATOM 636 N N . GLN A 1 81 ? 25.975 13.514 -26.708 1.00 39.72 81 GLN A N 1
ATOM 637 C CA . GLN A 1 81 ? 26.041 14.749 -25.934 1.00 39.72 81 GLN A CA 1
ATOM 638 C C . GLN A 1 81 ? 25.923 15.936 -26.900 1.00 39.72 81 GLN A C 1
ATOM 640 O O . GLN A 1 81 ? 26.772 16.066 -27.783 1.00 39.72 81 GLN A O 1
ATOM 645 N N . LEU A 1 82 ? 24.933 16.801 -26.679 1.00 33.78 82 LEU A N 1
ATOM 646 C CA . LEU A 1 82 ? 24.982 18.239 -26.953 1.00 33.78 82 LEU A CA 1
ATOM 647 C C . LEU A 1 82 ? 24.296 18.969 -25.795 1.00 33.78 82 LEU A C 1
ATOM 649 O O . LEU A 1 82 ? 23.181 18.542 -25.418 1.00 33.78 82 LEU A O 1
#

Radius of gyration: 18.76 Å; chains: 1; bounding box: 41×30×54 Å

Secondary structure (DSSP, 8-state):
-----PPPPTT----EEEEPP-S--EEE--SSSPPP----TTEEEEEEEE--SSS----EEEEEEEEEE--------S----

pLDDT: mean 74.59, std 16.15, rang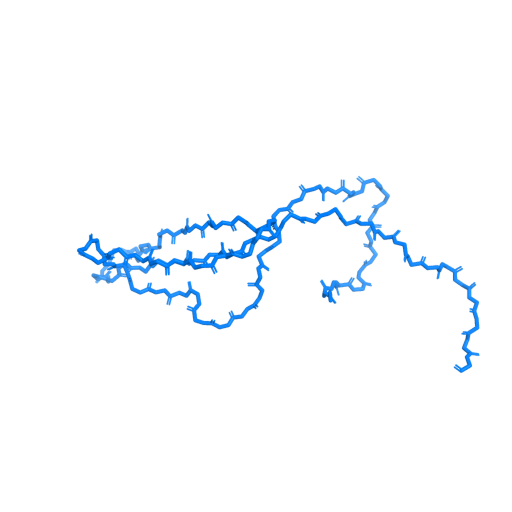e [33.78, 91.69]